Protein AF-A0A835E7N2-F1 (afdb_monomer)

Organism: NCBI:txid1010633

InterPro domains:
  IPR012871 Protein of unknown function DUF1677, Oryza sativa [PF07893] (5-88)

Solvent-accessible surface area (backbone atoms only — not comparable to full-atom values): 5878 Å² total; per-residue (Å²): 134,84,82,80,80,74,84,72,82,80,74,67,93,78,68,67,78,63,79,77,74,74,79,79,89,59,95,53,99,78,67,79,47,71,50,20,37,32,56,50,63,64,100,86,48,48,26,41,37,38,18,34,74,96,70,12,22,32,33,34,36,66,81,81,60,43,76,47,79,76,42,78,54,65,66,99,56,75,45,82,50,73,72,72,77,89,71,80,125

Foldseek 3Di:
DDPPPPPDDDPPPPQDDAPQPPPPPDPPPQGDDFFEWEWDDDPPWTWIWTQTVQAAIWIQIPVVSDIDGPDRHHDPDGYYDYDDPVVPD

Secondary structure (DSSP, 8-state):
------------TTSPPPGGGS--S--STTTT-EEEEEEEE-SS-EEEEEEETTTEEEEEETTTTEEEEEES---SSSEEEE--GGG--

Sequence (89 aa):
MVHRNRKRWHVDDDLPWPPYVDDDGNRGRGAKSVVSYALAGGATSDVICVSTRGRGTYCFDTASRVWSKAGDWALPFSGKVERDRELGI

Radius of gyration: 15.97 Å; Cα contacts (8 Å, |Δi|>4): 124; chains: 1; bounding box: 46×33×40 Å

Structure (mmCIF, N/CA/C/O backbone):
data_AF-A0A835E7N2-F1
#
_entry.id   AF-A0A835E7N2-F1
#
loop_
_atom_site.group_PDB
_atom_site.id
_atom_site.type_symbol
_atom_site.label_atom_id
_atom_site.label_alt_id
_atom_site.label_comp_id
_atom_site.label_asym_id
_atom_site.label_entity_id
_atom_site.label_seq_id
_atom_site.pdbx_PDB_ins_code
_atom_site.Cartn_x
_atom_site.Cartn_y
_atom_site.Cartn_z
_atom_site.occupancy
_atom_site.B_iso_or_equiv
_atom_site.auth_seq_id
_atom_site.auth_comp_id
_atom_site.auth_asym_id
_atom_site.auth_atom_id
_atom_site.pdbx_PDB_model_num
ATOM 1 N N . 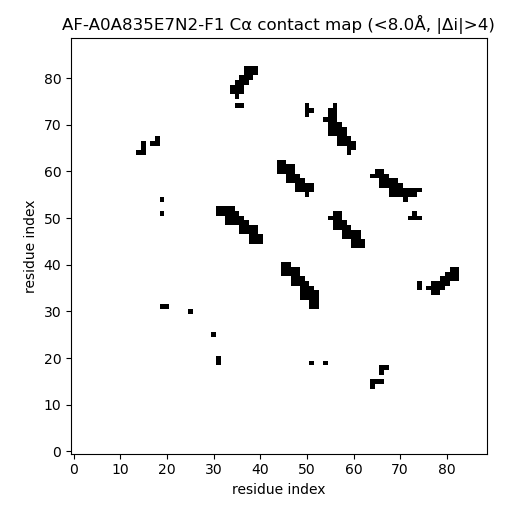MET A 1 1 ? 32.370 -3.969 25.691 1.00 36.94 1 MET A N 1
ATOM 2 C CA . MET A 1 1 ? 31.682 -4.780 24.659 1.00 36.94 1 MET A CA 1
ATOM 3 C C . MET A 1 1 ? 30.326 -4.148 24.376 1.00 36.94 1 MET A C 1
ATOM 5 O O . MET A 1 1 ? 29.510 -4.068 25.283 1.00 36.94 1 MET A O 1
ATOM 9 N N . VAL A 1 2 ? 30.112 -3.611 23.172 1.00 38.72 2 VAL A N 1
ATOM 10 C CA . VAL A 1 2 ? 28.865 -2.915 22.806 1.00 38.72 2 VAL A CA 1
ATOM 11 C C . VAL A 1 2 ? 27.788 -3.956 22.493 1.00 38.72 2 VAL A C 1
ATOM 13 O O . VAL A 1 2 ? 27.902 -4.680 21.506 1.00 38.72 2 VAL A O 1
ATOM 16 N N . HIS A 1 3 ? 26.746 -4.039 23.323 1.00 40.53 3 HIS A N 1
ATOM 17 C CA . HIS A 1 3 ? 25.555 -4.837 23.026 1.00 40.53 3 HIS A CA 1
ATOM 18 C C . HIS A 1 3 ? 24.819 -4.208 21.834 1.00 40.53 3 HIS A C 1
ATOM 20 O O . HIS A 1 3 ? 24.129 -3.198 21.964 1.00 40.53 3 HIS A O 1
ATOM 26 N N . ARG A 1 4 ? 24.972 -4.799 20.645 1.00 48.38 4 ARG A N 1
ATOM 27 C CA . ARG A 1 4 ? 24.148 -4.465 19.478 1.00 48.38 4 ARG A CA 1
ATOM 28 C C . ARG A 1 4 ? 22.765 -5.078 19.677 1.00 48.38 4 ARG A C 1
ATOM 30 O O . ARG A 1 4 ? 22.551 -6.249 19.378 1.00 48.38 4 ARG A O 1
ATOM 37 N N . ASN A 1 5 ? 21.837 -4.281 20.194 1.00 44.59 5 ASN A N 1
ATOM 38 C CA . ASN A 1 5 ? 20.444 -4.661 20.398 1.00 44.59 5 ASN A CA 1
ATOM 39 C C . ASN A 1 5 ? 19.737 -4.770 19.029 1.00 44.59 5 ASN A C 1
ATOM 41 O O . ASN A 1 5 ? 19.172 -3.803 18.517 1.00 44.59 5 ASN A O 1
ATOM 45 N N . ARG A 1 6 ? 19.855 -5.927 18.364 1.00 51.28 6 ARG A N 1
ATOM 46 C CA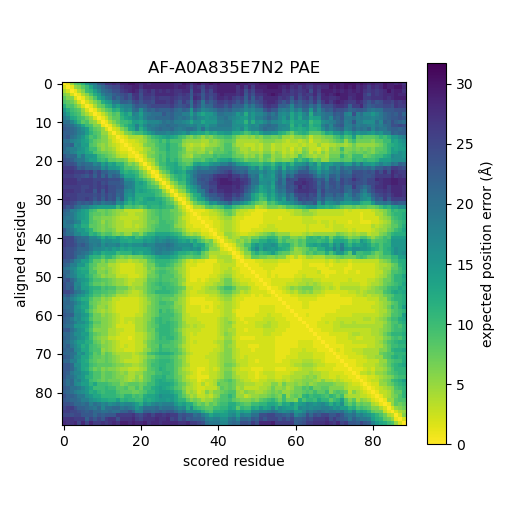 . ARG A 1 6 ? 19.176 -6.198 17.089 1.00 51.28 6 ARG A CA 1
ATOM 47 C C . ARG A 1 6 ? 17.699 -6.436 17.387 1.00 51.28 6 ARG A C 1
ATOM 49 O O . ARG A 1 6 ? 17.313 -7.565 17.665 1.00 51.28 6 ARG A O 1
ATOM 56 N N . LYS A 1 7 ? 16.875 -5.386 17.314 1.00 49.31 7 LYS A N 1
ATOM 57 C CA . LYS A 1 7 ? 15.417 -5.545 17.237 1.00 49.31 7 LYS A CA 1
ATOM 58 C C . LYS A 1 7 ? 15.110 -6.394 16.001 1.00 49.31 7 LYS A C 1
ATOM 60 O O . LYS A 1 7 ? 15.227 -5.920 14.873 1.00 49.31 7 LYS A O 1
ATOM 65 N N . ARG A 1 8 ? 14.835 -7.680 16.207 1.00 52.75 8 ARG A N 1
ATOM 66 C CA . ARG A 1 8 ? 14.391 -8.589 15.155 1.00 52.75 8 ARG A CA 1
ATOM 67 C C . ARG A 1 8 ? 12.881 -8.424 15.071 1.00 52.75 8 ARG A C 1
ATOM 69 O O . ARG A 1 8 ? 12.185 -8.676 16.045 1.00 52.75 8 ARG A O 1
ATOM 76 N N . TRP A 1 9 ? 12.402 -7.937 13.935 1.00 58.16 9 TRP A N 1
ATOM 77 C CA . TRP A 1 9 ? 10.979 -7.933 13.633 1.00 58.16 9 TRP A CA 1
ATOM 78 C C . TRP A 1 9 ? 10.502 -9.388 13.598 1.00 58.16 9 TRP A C 1
ATOM 80 O O . TRP A 1 9 ? 11.072 -10.199 12.865 1.00 58.16 9 TRP A O 1
ATOM 90 N N . HIS A 1 10 ? 9.523 -9.724 14.433 1.00 56.50 10 HIS A N 1
ATOM 91 C CA . HIS A 1 10 ? 8.783 -10.973 14.322 1.00 56.50 10 HIS A CA 1
ATOM 92 C C . HIS A 1 10 ? 7.715 -10.722 13.262 1.00 56.50 10 HIS A C 1
ATOM 94 O O . HIS A 1 10 ? 6.781 -9.964 13.496 1.00 56.50 10 HIS A O 1
ATOM 100 N N . VAL A 1 11 ? 7.928 -11.243 12.057 1.00 57.47 11 VAL A N 1
ATOM 101 C CA . VAL A 1 11 ? 6.824 -11.418 11.114 1.00 57.47 11 VAL A CA 1
ATOM 102 C C . VAL A 1 11 ? 6.109 -12.652 11.636 1.00 57.47 11 VAL A C 1
ATOM 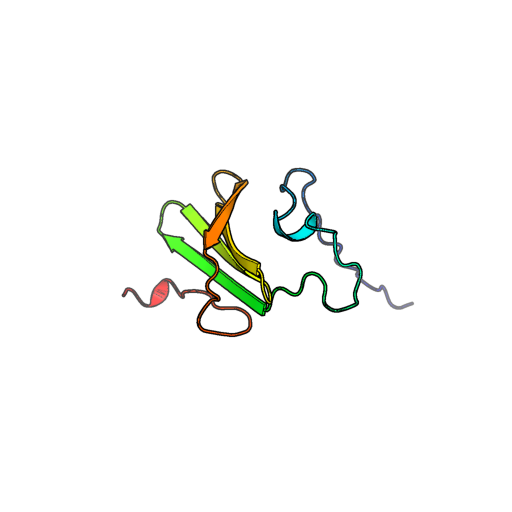104 O O . VAL A 1 11 ? 6.715 -13.720 11.629 1.00 57.47 11 VAL A O 1
ATOM 107 N N . ASP A 1 12 ? 4.909 -12.491 12.195 1.00 56.00 12 ASP A N 1
ATOM 108 C CA . ASP A 1 12 ? 4.062 -13.636 12.520 1.00 56.00 12 ASP A CA 1
ATOM 109 C C . ASP A 1 12 ? 3.944 -14.503 11.259 1.00 56.00 12 ASP A C 1
ATOM 111 O O . ASP A 1 12 ? 3.672 -13.979 10.174 1.00 56.00 12 ASP A O 1
ATOM 115 N N . ASP A 1 13 ? 4.186 -15.809 11.389 1.00 58.22 13 ASP A N 1
ATOM 116 C CA . ASP A 1 13 ? 4.249 -16.769 10.275 1.00 58.22 13 ASP A CA 1
ATOM 117 C C . ASP A 1 13 ? 2.936 -16.861 9.447 1.00 58.22 13 ASP A C 1
ATOM 119 O O . ASP A 1 13 ? 2.895 -17.542 8.425 1.00 58.22 13 ASP A O 1
ATOM 123 N N . ASP A 1 14 ? 1.878 -16.144 9.849 1.00 67.62 14 ASP A N 1
ATOM 124 C CA . ASP A 1 14 ? 0.531 -16.148 9.264 1.00 67.62 14 ASP A CA 1
ATOM 125 C C . ASP A 1 14 ? 0.247 -15.050 8.225 1.00 67.62 14 ASP A C 1
ATOM 127 O O . ASP A 1 14 ? -0.828 -15.059 7.617 1.00 67.62 14 ASP A O 1
ATOM 131 N N . LEU A 1 15 ? 1.123 -14.055 8.031 1.00 72.12 15 LEU A N 1
ATOM 132 C CA . LEU A 1 15 ? 0.803 -12.990 7.074 1.00 72.12 15 LEU A CA 1
ATOM 133 C C . LEU A 1 15 ? 1.007 -13.497 5.638 1.00 72.12 15 LEU A C 1
ATOM 135 O O . LEU A 1 15 ? 2.132 -13.854 5.277 1.00 72.12 15 LEU A O 1
ATOM 139 N N . PRO A 1 16 ? -0.036 -13.511 4.787 1.00 79.88 16 PRO A N 1
ATOM 140 C CA . PRO A 1 16 ? 0.125 -13.992 3.428 1.00 79.88 16 PRO A CA 1
ATOM 141 C C . PRO A 1 16 ? 1.118 -13.120 2.668 1.00 79.88 16 PRO A C 1
ATOM 143 O O . PRO A 1 16 ? 1.144 -11.888 2.803 1.00 79.88 16 PRO A O 1
ATOM 146 N N . TRP A 1 17 ? 1.916 -13.776 1.828 1.00 80.56 17 TRP A N 1
ATOM 147 C CA . TRP A 1 17 ? 2.844 -13.090 0.945 1.00 80.56 17 TRP A CA 1
ATOM 148 C C . TRP A 1 17 ? 2.088 -12.100 0.054 1.00 80.56 17 TRP A C 1
ATOM 150 O O . TRP A 1 17 ? 1.040 -12.444 -0.502 1.00 80.56 17 TRP A O 1
ATOM 160 N N . PRO A 1 18 ? 2.595 -10.866 -0.106 1.00 79.25 18 PRO A N 1
ATOM 161 C CA . PRO A 1 18 ? 1.981 -9.930 -1.023 1.00 79.25 18 PRO A CA 1
ATOM 162 C C . PRO A 1 18 ? 2.009 -10.494 -2.452 1.00 79.25 18 PRO A C 1
ATOM 164 O O . PRO A 1 18 ? 3.058 -10.962 -2.902 1.00 79.25 18 PRO A O 1
ATOM 167 N N . PRO A 1 19 ? 0.908 -10.39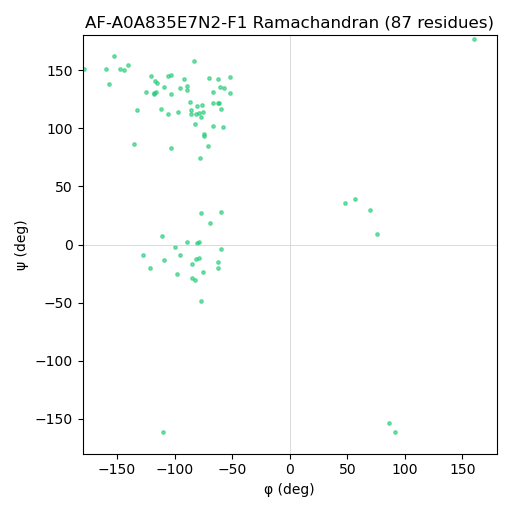2 -3.211 1.00 78.38 19 PRO A N 1
ATOM 168 C CA . PRO A 1 19 ? 0.752 -11.051 -4.513 1.00 78.38 19 PRO A CA 1
ATOM 169 C C . PRO A 1 19 ? 1.769 -10.578 -5.562 1.00 78.38 19 PRO A C 1
ATOM 171 O O . PRO A 1 19 ? 2.060 -11.276 -6.527 1.00 78.38 19 PRO A O 1
ATOM 174 N N . TYR A 1 20 ? 2.366 -9.401 -5.367 1.00 71.69 20 TYR A N 1
ATOM 175 C CA . TYR A 1 20 ? 3.417 -8.866 -6.229 1.00 71.69 20 TYR A CA 1
ATOM 176 C C . TYR A 1 20 ? 4.810 -9.474 -5.970 1.00 71.69 20 TYR A C 1
ATOM 178 O O . TYR A 1 20 ? 5.775 -9.042 -6.603 1.00 71.69 20 TYR A O 1
ATOM 186 N N . VAL A 1 21 ? 4.961 -10.433 -5.051 1.00 68.50 21 VAL A N 1
ATOM 187 C CA . VAL A 1 21 ? 6.246 -11.090 -4.755 1.00 68.50 21 VAL A CA 1
ATOM 188 C C . VAL A 1 21 ? 6.537 -12.270 -5.697 1.00 68.50 21 VAL A C 1
ATOM 190 O O . VAL A 1 21 ? 7.714 -12.474 -6.006 1.00 68.50 21 VAL A O 1
ATOM 193 N N . ASP A 1 22 ? 5.516 -12.950 -6.232 1.00 60.16 22 ASP A N 1
ATOM 194 C CA . ASP A 1 22 ? 5.659 -14.213 -6.993 1.00 60.16 22 ASP A CA 1
ATOM 195 C C . ASP A 1 22 ? 5.625 -14.089 -8.524 1.00 60.16 22 ASP A C 1
ATOM 197 O O . ASP A 1 22 ? 5.825 -15.065 -9.242 1.00 60.16 22 ASP A O 1
ATOM 201 N N . ASP A 1 23 ? 5.424 -12.889 -9.058 1.00 55.38 23 ASP A N 1
ATOM 202 C CA . ASP A 1 23 ? 5.402 -12.649 -10.505 1.00 55.38 23 ASP A CA 1
ATOM 203 C C . ASP A 1 23 ? 6.861 -12.614 -11.042 1.00 55.38 23 ASP A C 1
ATOM 205 O O . ASP A 1 23 ? 7.462 -11.550 -11.227 1.00 55.38 23 ASP A O 1
ATOM 209 N N . ASP A 1 24 ? 7.501 -13.789 -11.136 1.00 54.31 24 ASP A N 1
ATOM 210 C CA . ASP A 1 24 ? 8.899 -14.006 -11.556 1.00 54.31 24 ASP A CA 1
ATOM 211 C C . ASP A 1 24 ? 8.960 -14.522 -13.004 1.00 54.31 24 ASP A C 1
ATOM 213 O O . ASP A 1 24 ? 9.085 -15.713 -13.270 1.00 54.31 24 ASP A O 1
ATOM 217 N N . GLY A 1 25 ? 8.898 -13.596 -13.963 1.00 49.56 25 GLY A N 1
ATOM 218 C CA . GLY A 1 25 ? 9.430 -13.805 -15.318 1.00 49.56 25 GLY A CA 1
ATOM 219 C C . GLY A 1 25 ? 10.690 -12.980 -15.605 1.00 49.56 25 GLY A C 1
ATOM 220 O O . GLY A 1 25 ? 11.387 -13.218 -16.587 1.00 49.56 25 GLY A O 1
ATOM 221 N N . ASN A 1 26 ? 11.006 -11.995 -14.757 1.00 46.59 26 ASN A N 1
ATOM 222 C CA . ASN A 1 26 ? 12.079 -11.039 -15.008 1.00 46.59 26 ASN A CA 1
ATOM 223 C C . ASN A 1 26 ? 12.939 -10.829 -13.755 1.00 46.59 26 ASN A C 1
ATOM 225 O O . ASN A 1 26 ? 12.745 -9.886 -12.990 1.00 46.59 26 ASN A O 1
ATOM 229 N N . ARG A 1 27 ? 13.945 -11.695 -13.589 1.00 46.53 27 ARG A N 1
ATOM 230 C CA . ARG A 1 27 ? 15.018 -11.601 -12.578 1.00 46.53 27 ARG A CA 1
ATOM 231 C C . ARG A 1 27 ? 15.999 -10.439 -12.823 1.00 46.53 27 ARG A C 1
ATOM 233 O O . ARG A 1 27 ? 17.118 -10.441 -12.310 1.00 46.53 27 ARG A O 1
ATOM 240 N N . GLY A 1 28 ? 15.615 -9.442 -13.621 1.00 43.59 28 GLY A N 1
ATOM 241 C CA . GLY A 1 28 ? 16.355 -8.197 -13.770 1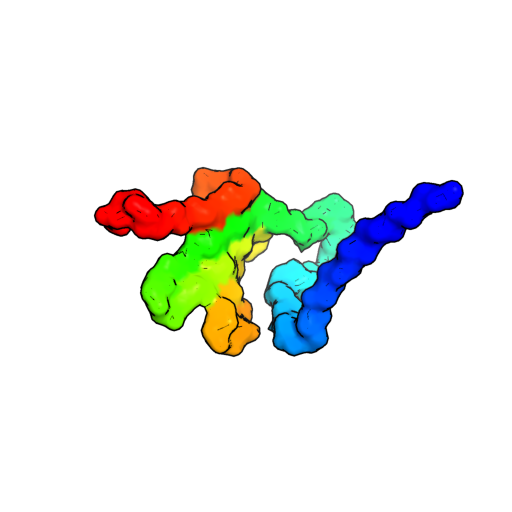.00 43.59 28 GLY A CA 1
ATOM 242 C C . GLY A 1 28 ? 16.267 -7.359 -12.494 1.00 43.59 28 GLY A C 1
ATOM 243 O O . GLY A 1 28 ? 15.228 -7.300 -11.841 1.00 43.59 28 GLY A O 1
ATOM 244 N N . ARG A 1 29 ? 17.358 -6.671 -12.146 1.00 44.59 29 ARG A N 1
ATOM 245 C CA . ARG A 1 29 ? 17.554 -5.791 -10.971 1.00 44.59 29 ARG A CA 1
ATOM 246 C C . ARG A 1 29 ? 16.597 -4.573 -10.862 1.00 44.59 29 ARG A C 1
ATOM 248 O O . ARG A 1 29 ? 16.970 -3.558 -10.289 1.00 44.59 29 ARG A O 1
ATOM 255 N N . GLY A 1 30 ? 15.381 -4.647 -11.404 1.00 48.72 30 GLY A N 1
ATOM 256 C CA . GLY A 1 30 ? 14.280 -3.693 -11.203 1.00 48.72 30 GLY A CA 1
ATOM 257 C C . GLY A 1 30 ? 13.109 -4.266 -10.388 1.00 48.72 30 GLY A C 1
ATOM 258 O O . GLY A 1 30 ? 12.060 -3.634 -10.288 1.00 48.72 30 GLY A O 1
ATOM 259 N N . ALA A 1 31 ? 13.273 -5.472 -9.840 1.00 48.53 31 ALA A N 1
ATOM 260 C CA . ALA A 1 31 ? 12.240 -6.258 -9.183 1.00 48.53 31 ALA A CA 1
ATOM 261 C C . ALA A 1 31 ? 11.733 -5.630 -7.863 1.00 48.53 31 ALA A C 1
ATOM 263 O O . ALA A 1 31 ? 12.512 -5.319 -6.965 1.00 48.53 31 ALA A O 1
ATOM 264 N N . LYS A 1 32 ? 10.402 -5.545 -7.721 1.00 59.41 32 LYS A N 1
ATOM 265 C CA . LYS A 1 32 ? 9.675 -5.519 -6.432 1.00 59.41 32 LYS A CA 1
ATOM 266 C C . LYS A 1 32 ? 9.833 -4.257 -5.562 1.00 59.41 32 LYS A C 1
ATOM 268 O O . LYS A 1 32 ? 9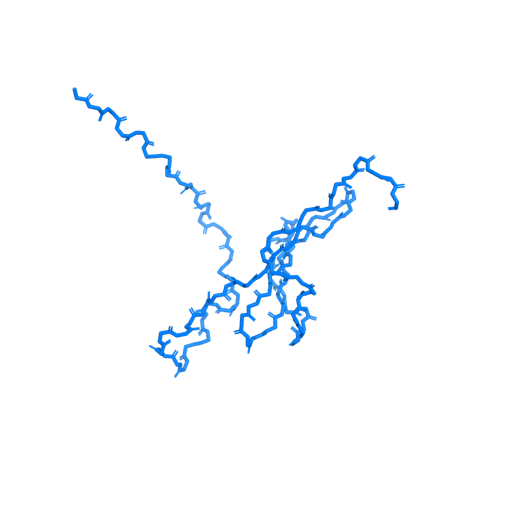.718 -4.337 -4.342 1.00 59.41 32 LYS A O 1
ATOM 273 N N . SER A 1 33 ? 10.053 -3.078 -6.149 1.00 74.38 33 SER A N 1
ATOM 274 C CA . SER A 1 33 ? 10.075 -1.834 -5.362 1.00 74.38 33 SER A CA 1
ATOM 275 C C . SER A 1 33 ? 8.657 -1.326 -5.092 1.00 74.38 33 SER A C 1
ATOM 277 O O . SER A 1 33 ? 7.946 -0.889 -6.003 1.00 74.38 33 SER A O 1
ATOM 279 N N . VAL A 1 34 ? 8.265 -1.373 -3.818 1.00 85.75 34 VAL A N 1
ATOM 280 C CA . VAL A 1 34 ? 7.180 -0.541 -3.292 1.00 85.75 34 VAL A CA 1
ATOM 281 C C . VAL A 1 34 ? 7.606 0.916 -3.445 1.00 85.75 34 VAL A C 1
ATOM 283 O O . VAL A 1 34 ? 8.653 1.308 -2.930 1.00 85.75 34 VAL A O 1
ATOM 286 N N . VAL A 1 35 ? 6.815 1.703 -4.172 1.00 90.06 35 VAL A N 1
ATOM 287 C CA . VAL A 1 35 ? 7.091 3.133 -4.405 1.00 90.06 35 VAL A CA 1
ATOM 288 C C . VAL A 1 35 ? 6.313 4.027 -3.454 1.00 90.06 35 VAL A C 1
ATOM 290 O O . VAL A 1 35 ? 6.739 5.140 -3.154 1.00 90.06 35 VAL A O 1
ATOM 293 N N . SER A 1 36 ? 5.185 3.533 -2.951 1.00 91.81 36 SER A N 1
ATOM 294 C CA . SER A 1 36 ? 4.323 4.277 -2.047 1.00 91.81 36 SER A CA 1
ATOM 295 C C . SER A 1 36 ? 3.416 3.342 -1.271 1.00 91.81 36 SER A C 1
ATOM 297 O O . SER A 1 3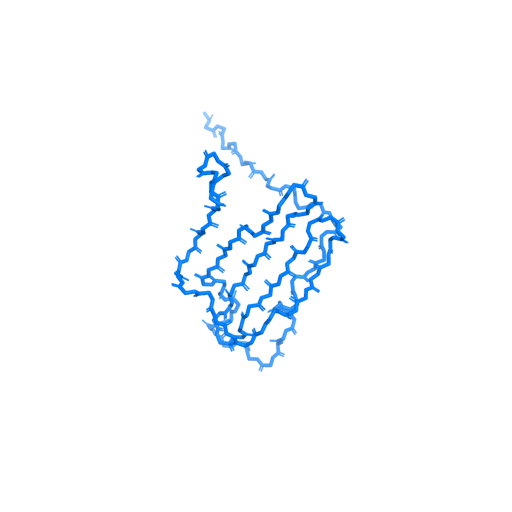6 ? 3.004 2.309 -1.803 1.00 91.81 36 SER A O 1
ATOM 299 N N . TYR A 1 37 ? 3.039 3.737 -0.064 1.00 92.62 37 TYR A N 1
ATOM 300 C CA . TYR A 1 37 ? 2.023 3.038 0.705 1.00 92.62 37 TYR A CA 1
ATOM 301 C C . TYR A 1 37 ? 1.229 3.999 1.583 1.00 92.62 37 TYR A C 1
ATOM 303 O O . TYR A 1 37 ? 1.740 5.037 2.008 1.00 92.62 37 TYR A O 1
ATOM 311 N N . ALA A 1 38 ? -0.023 3.647 1.853 1.00 91.19 38 ALA A N 1
ATOM 312 C CA . ALA A 1 38 ? -0.870 4.395 2.763 1.00 91.19 38 ALA A CA 1
ATOM 313 C C . ALA A 1 38 ? -1.786 3.501 3.581 1.00 91.19 38 ALA A C 1
ATOM 315 O O . ALA A 1 38 ? -2.224 2.450 3.116 1.00 91.19 38 ALA A O 1
ATOM 316 N N . LEU A 1 39 ? -2.095 3.970 4.786 1.00 89.94 39 LEU A N 1
ATOM 317 C CA . LEU A 1 39 ? -3.165 3.422 5.602 1.00 89.94 39 LEU A CA 1
ATOM 318 C C . LEU A 1 39 ? -4.480 4.101 5.202 1.00 89.94 39 LEU A C 1
ATOM 320 O O . LEU A 1 39 ? -4.658 5.302 5.412 1.00 89.94 39 LEU A O 1
ATOM 324 N N . ALA A 1 40 ? -5.384 3.338 4.605 1.00 82.56 40 ALA A N 1
ATOM 325 C CA . ALA A 1 40 ? -6.729 3.748 4.244 1.00 82.56 40 ALA A CA 1
ATOM 326 C C . ALA A 1 40 ? -7.715 2.976 5.124 1.00 82.56 40 ALA A C 1
ATOM 328 O O . ALA A 1 40 ? -7.777 1.758 5.059 1.00 82.56 40 ALA A O 1
ATOM 329 N N . GLY A 1 41 ? -8.483 3.650 5.973 1.00 75.19 41 GLY A N 1
ATOM 330 C CA . GLY A 1 41 ? -9.343 2.925 6.906 1.00 75.19 41 GLY A CA 1
ATOM 331 C C . GLY A 1 41 ? -10.182 3.816 7.800 1.00 75.19 41 GLY A C 1
ATOM 332 O O . GLY A 1 41 ? -9.790 4.938 8.138 1.00 75.19 41 GLY A O 1
ATOM 333 N N . GLY A 1 42 ? -11.340 3.290 8.186 1.00 67.38 42 GLY A N 1
ATOM 334 C CA . GLY A 1 42 ? -12.296 3.923 9.094 1.00 67.38 42 GLY A CA 1
ATOM 335 C C . GLY A 1 42 ? -12.356 3.218 10.449 1.00 67.38 42 GLY A C 1
ATOM 336 O O . GLY A 1 42 ? -11.474 2.448 10.804 1.00 67.38 42 GLY A O 1
ATOM 337 N N . ALA A 1 43 ? -13.427 3.448 11.209 1.00 63.44 43 ALA A N 1
ATOM 338 C CA . ALA A 1 43 ? -13.587 2.903 12.562 1.00 63.44 43 ALA A CA 1
ATOM 339 C C . ALA A 1 43 ? -13.640 1.360 12.647 1.00 63.44 43 ALA A C 1
ATOM 341 O O . ALA A 1 43 ? -13.528 0.817 13.742 1.00 63.44 43 ALA A O 1
ATOM 342 N N . THR A 1 44 ? -13.842 0.657 11.526 1.00 62.91 44 THR A N 1
ATOM 343 C CA . THR A 1 44 ? -14.164 -0.782 11.506 1.00 62.91 44 THR A CA 1
ATOM 344 C C . THR A 1 44 ? -13.180 -1.665 10.737 1.00 62.91 44 THR A C 1
ATOM 346 O O . THR A 1 44 ? -13.160 -2.867 10.982 1.00 62.91 44 THR A O 1
ATOM 349 N N . SER A 1 45 ? -12.371 -1.117 9.826 1.00 69.62 45 SER A N 1
ATOM 350 C CA . SER A 1 45 ? -11.290 -1.855 9.158 1.00 69.62 45 SER A CA 1
ATOM 351 C C . SER A 1 45 ? -10.228 -0.889 8.645 1.00 69.62 45 SER A C 1
ATOM 353 O O . SER A 1 45 ? -10.550 0.170 8.088 1.00 69.62 45 SER A O 1
ATOM 355 N N . ASP A 1 46 ? -8.972 -1.285 8.830 1.00 86.00 46 ASP A N 1
ATOM 356 C CA . ASP A 1 46 ? -7.805 -0.628 8.268 1.00 86.00 46 ASP A CA 1
ATOM 357 C C . ASP A 1 46 ? -7.292 -1.432 7.071 1.00 86.00 46 ASP A C 1
ATOM 359 O O . ASP A 1 46 ? -7.073 -2.643 7.147 1.00 86.00 46 ASP A O 1
ATOM 363 N N . VAL A 1 47 ? -7.084 -0.752 5.952 1.00 91.06 47 VAL A N 1
ATOM 364 C CA . VAL A 1 47 ? -6.559 -1.316 4.713 1.00 91.06 47 VAL A CA 1
ATOM 365 C C . VAL A 1 47 ? -5.236 -0.635 4.400 1.00 91.06 47 VAL A C 1
ATOM 367 O O . VAL A 1 47 ? -5.129 0.588 4.390 1.00 91.06 47 VAL A O 1
ATOM 370 N N . ILE A 1 48 ? -4.202 -1.418 4.124 1.00 91.31 48 ILE A N 1
ATOM 371 C CA . ILE A 1 48 ? -2.910 -0.891 3.691 1.00 91.31 48 ILE A CA 1
ATOM 372 C C . ILE A 1 48 ? -2.861 -0.958 2.168 1.00 91.31 48 ILE A C 1
ATOM 374 O O . ILE A 1 48 ? -2.827 -2.043 1.592 1.00 91.31 48 ILE A O 1
ATOM 378 N N . CYS A 1 49 ? -2.825 0.196 1.512 1.00 92.44 49 CYS A N 1
ATOM 379 C CA . CYS A 1 49 ? -2.630 0.304 0.070 1.00 92.44 49 CYS A CA 1
ATOM 380 C C . CYS A 1 49 ? -1.135 0.400 -0.238 1.00 92.44 49 CYS A C 1
ATOM 382 O O . CYS A 1 49 ? -0.432 1.206 0.367 1.00 92.44 49 CYS A O 1
ATOM 384 N N . VAL A 1 50 ? -0.649 -0.368 -1.207 1.00 92.06 50 VAL A N 1
ATOM 385 C CA . VAL A 1 50 ? 0.759 -0.443 -1.604 1.00 92.06 50 VAL A CA 1
ATOM 386 C C . VAL A 1 50 ? 0.858 -0.334 -3.121 1.00 92.06 50 VAL A C 1
ATOM 388 O O . VAL A 1 50 ? 0.411 -1.231 -3.835 1.00 92.06 50 VAL A O 1
ATOM 391 N N . SER A 1 51 ? 1.483 0.732 -3.625 1.00 91.81 51 SER A N 1
ATOM 392 C CA . SER A 1 51 ? 1.821 0.832 -5.049 1.00 91.81 51 SER A CA 1
ATOM 393 C C . SER A 1 51 ? 3.188 0.235 -5.306 1.00 91.81 51 SER A C 1
ATOM 395 O O . SER A 1 51 ? 4.174 0.520 -4.619 1.00 91.81 51 SER A O 1
ATOM 397 N N . THR A 1 52 ? 3.262 -0.529 -6.380 1.00 88.56 52 THR A N 1
ATOM 398 C CA . THR A 1 52 ? 4.485 -1.160 -6.857 1.00 88.56 52 THR A CA 1
ATOM 399 C C . THR A 1 52 ? 4.853 -0.589 -8.215 1.00 88.56 52 THR A C 1
ATOM 401 O O . THR A 1 52 ? 3.991 -0.342 -9.065 1.00 88.56 52 THR A O 1
ATOM 404 N N . ARG A 1 53 ? 6.150 -0.345 -8.431 1.00 85.00 53 ARG A N 1
ATOM 405 C CA . ARG A 1 53 ? 6.620 0.234 -9.693 1.00 85.00 53 ARG A CA 1
ATOM 406 C C . ARG A 1 53 ? 6.242 -0.680 -10.864 1.00 85.00 53 ARG A C 1
ATOM 408 O O . ARG A 1 53 ? 6.716 -1.808 -10.940 1.00 85.00 53 ARG A O 1
ATOM 415 N N . GLY A 1 54 ? 5.407 -0.176 -11.772 1.00 82.19 54 GLY A N 1
ATOM 416 C CA . GLY A 1 54 ? 5.023 -0.870 -13.006 1.00 82.19 54 GLY A CA 1
ATOM 417 C C . GLY A 1 54 ? 4.018 -2.019 -12.852 1.00 82.19 54 GLY A C 1
ATOM 418 O O . GLY A 1 54 ? 3.815 -2.744 -13.818 1.00 82.19 54 GLY A O 1
ATOM 419 N N . ARG A 1 55 ? 3.406 -2.210 -11.674 1.00 83.12 55 ARG A N 1
ATOM 420 C CA . ARG A 1 55 ? 2.444 -3.306 -11.407 1.00 83.12 55 ARG A CA 1
ATOM 421 C C . ARG A 1 55 ? 1.104 -2.852 -10.821 1.00 83.12 55 ARG A C 1
ATOM 423 O O . ARG A 1 55 ? 0.185 -3.664 -10.716 1.00 83.12 55 ARG A O 1
ATOM 430 N N . GLY A 1 56 ? 1.003 -1.579 -10.445 1.00 89.25 56 GLY A N 1
ATOM 431 C CA . GLY A 1 56 ? -0.202 -0.991 -9.869 1.00 89.25 56 GLY A CA 1
ATOM 432 C C . GLY A 1 56 ? -0.245 -1.055 -8.344 1.00 89.25 56 GLY A C 1
ATOM 433 O O . GLY A 1 56 ? 0.783 -1.227 -7.675 1.00 89.25 56 GLY A O 1
ATOM 434 N N . THR A 1 57 ? -1.450 -0.896 -7.807 1.00 92.56 57 THR A N 1
ATOM 435 C CA . THR A 1 57 ? -1.734 -0.789 -6.375 1.00 92.56 57 THR A CA 1
ATOM 436 C C . THR A 1 57 ? -2.435 -2.041 -5.858 1.00 92.56 57 THR A C 1
ATOM 438 O O . THR A 1 57 ? -3.378 -2.543 -6.472 1.00 92.56 57 THR A O 1
ATOM 441 N N . TYR A 1 58 ? -1.986 -2.526 -4.703 1.00 92.12 58 TYR A N 1
ATOM 442 C CA . TYR A 1 58 ? -2.543 -3.665 -3.977 1.00 92.12 58 TYR A CA 1
ATOM 443 C C . TYR A 1 58 ? -2.994 -3.228 -2.588 1.00 92.12 58 TYR A C 1
ATOM 445 O O . TYR A 1 58 ? -2.350 -2.384 -1.973 1.00 92.12 58 TYR A O 1
ATOM 453 N N . CYS A 1 59 ? -4.071 -3.817 -2.089 1.00 92.31 59 CYS A N 1
ATOM 454 C CA . CYS A 1 59 ? -4.644 -3.524 -0.785 1.00 92.31 59 CYS A CA 1
ATOM 455 C C . CYS A 1 59 ? -4.563 -4.754 0.111 1.00 92.31 59 CYS A C 1
ATOM 457 O O . CYS A 1 59 ? -4.973 -5.839 -0.300 1.00 92.31 59 CYS A O 1
ATOM 459 N N . PHE A 1 60 ? -4.069 -4.568 1.330 1.00 91.44 60 PHE A N 1
ATOM 460 C CA . PHE A 1 60 ? -4.110 -5.559 2.394 1.00 91.44 60 PHE A CA 1
ATOM 461 C C . PHE A 1 60 ? -5.156 -5.151 3.422 1.00 91.44 60 PHE A C 1
ATOM 463 O O . PHE A 1 60 ? -4.982 -4.144 4.105 1.00 91.44 60 PHE A O 1
ATOM 470 N N . ASP A 1 61 ? -6.236 -5.916 3.525 1.00 89.81 61 ASP A N 1
ATOM 471 C CA . ASP A 1 61 ? -7.231 -5.722 4.575 1.00 89.81 61 ASP A CA 1
ATOM 472 C C . ASP A 1 61 ? -6.720 -6.369 5.869 1.00 89.81 61 ASP A C 1
ATOM 474 O O . ASP A 1 61 ? -6.449 -7.569 5.920 1.00 89.81 61 ASP A O 1
ATOM 478 N N . THR A 1 62 ? -6.541 -5.560 6.913 1.00 86.25 62 THR A N 1
ATOM 479 C CA . THR A 1 62 ? -5.916 -6.009 8.169 1.00 86.25 62 THR A CA 1
ATOM 480 C C . THR A 1 62 ? -6.837 -6.874 9.028 1.00 86.25 62 THR A C 1
ATOM 482 O O . THR A 1 62 ? -6.338 -7.676 9.819 1.00 86.25 62 THR A O 1
ATOM 485 N N . ALA A 1 63 ? -8.158 -6.757 8.856 1.00 87.06 63 ALA A N 1
ATOM 486 C CA . ALA A 1 63 ? -9.145 -7.529 9.604 1.00 87.06 63 ALA A CA 1
ATOM 487 C C . ALA A 1 63 ? -9.247 -8.967 9.075 1.00 87.06 63 ALA A C 1
ATOM 489 O O . ALA A 1 63 ? -9.183 -9.927 9.839 1.00 87.06 63 ALA A O 1
ATOM 490 N N . SER A 1 64 ? -9.366 -9.114 7.757 1.00 87.75 64 SER A N 1
ATOM 491 C CA . SER A 1 64 ? -9.438 -10.400 7.057 1.00 87.75 64 SER A CA 1
ATOM 492 C C . SER A 1 64 ? -8.067 -11.005 6.758 1.00 87.75 64 SER A C 1
ATOM 494 O O . SER A 1 64 ? -7.980 -12.196 6.474 1.00 87.75 64 SER A O 1
ATOM 496 N N . ARG A 1 65 ? -6.997 -10.202 6.836 1.00 87.56 65 ARG A N 1
ATOM 497 C CA . ARG A 1 65 ? -5.623 -10.561 6.454 1.00 87.56 65 ARG A CA 1
ATOM 498 C C . ARG A 1 65 ? -5.516 -11.034 5.006 1.00 87.56 65 ARG A C 1
ATOM 500 O O . ARG A 1 65 ? -4.772 -11.963 4.715 1.00 87.56 65 ARG A O 1
ATOM 507 N N . VAL A 1 66 ? -6.241 -10.400 4.087 1.00 88.38 66 VAL A N 1
ATOM 508 C CA . VAL A 1 66 ? -6.263 -10.778 2.665 1.00 88.38 66 VAL A CA 1
ATOM 509 C C . VAL A 1 66 ? -5.708 -9.657 1.792 1.00 88.38 66 VAL A C 1
ATOM 511 O O . VAL A 1 66 ? -5.978 -8.476 2.009 1.00 88.38 66 VAL A O 1
ATOM 514 N N . TRP A 1 67 ? -4.948 -10.046 0.766 1.00 90.75 67 TRP A N 1
ATOM 515 C CA . TRP A 1 67 ? -4.502 -9.153 -0.299 1.00 90.75 67 TRP A CA 1
ATOM 516 C C . TRP A 1 67 ? -5.478 -9.141 -1.476 1.00 90.75 67 TRP A C 1
ATOM 518 O O . TRP A 1 67 ? -5.982 -10.177 -1.901 1.00 90.75 67 TRP A O 1
ATOM 528 N N . SER A 1 68 ? -5.663 -7.970 -2.075 1.00 90.44 68 SER A N 1
ATOM 529 C CA . SER A 1 68 ? -6.387 -7.788 -3.335 1.00 90.44 68 SER A CA 1
ATOM 530 C C . SER A 1 68 ? -5.684 -6.753 -4.216 1.00 90.44 68 SER A C 1
ATOM 532 O O . SER A 1 68 ? -4.949 -5.898 -3.721 1.00 90.44 68 SER A O 1
ATOM 534 N N . LYS A 1 69 ? -5.869 -6.820 -5.539 1.00 92.06 69 LYS A N 1
ATOM 535 C CA . LYS A 1 69 ? -5.374 -5.782 -6.456 1.00 92.06 69 LYS A CA 1
ATOM 536 C C . LYS A 1 69 ? -6.419 -4.672 -6.557 1.00 92.06 69 LYS A C 1
ATOM 538 O O . LYS A 1 69 ? -7.549 -4.936 -6.949 1.00 92.06 69 LYS A O 1
ATOM 543 N N . ALA A 1 70 ? -6.031 -3.444 -6.229 1.00 91.81 70 ALA A N 1
ATOM 544 C CA . ALA A 1 70 ? -6.901 -2.273 -6.315 1.00 91.81 70 ALA A CA 1
ATOM 545 C C . ALA A 1 70 ? -6.969 -1.698 -7.738 1.00 91.81 70 ALA A C 1
ATOM 547 O O . ALA A 1 70 ? -7.985 -1.130 -8.134 1.00 91.81 70 ALA A O 1
ATOM 548 N N . GLY A 1 71 ? -5.891 -1.838 -8.516 1.00 91.69 71 GLY A N 1
ATOM 549 C CA . GLY A 1 71 ? -5.860 -1.458 -9.929 1.00 91.69 71 GLY A CA 1
ATOM 550 C C . GLY A 1 71 ? -4.450 -1.257 -10.479 1.00 91.69 71 GLY A C 1
ATOM 551 O O . GLY A 1 71 ? -3.470 -1.342 -9.744 1.00 91.69 71 GLY A O 1
ATOM 552 N N . ASP A 1 72 ? -4.350 -0.973 -11.779 1.00 92.06 72 ASP A N 1
ATOM 553 C CA . ASP A 1 72 ? -3.080 -0.705 -12.482 1.00 92.06 72 ASP A CA 1
ATOM 554 C C . ASP A 1 72 ? -2.557 0.732 -12.302 1.00 92.06 72 ASP A C 1
ATOM 556 O O . ASP A 1 72 ? -1.509 1.101 -12.831 1.00 92.06 72 ASP A O 1
ATOM 560 N N . TRP A 1 73 ? -3.268 1.552 -11.529 1.00 92.19 73 TRP A N 1
ATOM 561 C CA . TRP A 1 73 ? -2.863 2.907 -11.175 1.00 92.19 73 TRP A CA 1
ATOM 562 C C . TRP A 1 73 ? -1.889 2.908 -9.986 1.00 92.19 73 TRP A C 1
ATOM 564 O O . TRP A 1 73 ? -1.834 1.963 -9.195 1.00 92.19 73 TRP A O 1
ATOM 574 N N . ALA A 1 74 ? -1.115 3.986 -9.856 1.00 89.81 74 ALA A N 1
ATOM 575 C CA . ALA A 1 74 ? -0.246 4.238 -8.710 1.00 89.81 74 ALA A CA 1
ATOM 576 C C . ALA A 1 74 ? -0.843 5.336 -7.824 1.00 89.81 74 ALA A C 1
ATOM 578 O O . ALA A 1 74 ? -1.452 6.279 -8.332 1.00 89.81 74 ALA A O 1
ATOM 579 N N . LEU A 1 75 ? -0.655 5.224 -6.508 1.00 89.75 75 LEU A N 1
ATOM 580 C CA . LEU A 1 75 ? -0.972 6.302 -5.570 1.00 89.75 75 LEU A CA 1
ATOM 581 C C . LEU A 1 75 ? -0.308 7.620 -6.025 1.00 89.75 75 LEU A C 1
ATOM 583 O O . LEU A 1 75 ? 0.820 7.598 -6.527 1.00 89.75 75 LEU A O 1
ATOM 587 N N . PRO A 1 76 ? -0.966 8.776 -5.833 1.00 89.19 76 PRO A N 1
ATOM 588 C CA . PRO A 1 76 ? -0.511 10.066 -6.356 1.00 89.19 76 PRO A CA 1
ATOM 589 C C . PRO A 1 76 ? 0.650 10.684 -5.547 1.00 89.19 76 PRO A C 1
ATOM 591 O O . PRO A 1 76 ? 0.798 11.900 -5.493 1.00 89.19 76 PRO A O 1
ATOM 594 N N . PHE A 1 77 ? 1.463 9.865 -4.878 1.00 88.88 77 PHE A N 1
ATOM 595 C CA . PHE A 1 77 ? 2.607 10.282 -4.068 1.00 88.88 77 PHE A CA 1
ATOM 596 C C . PHE A 1 77 ? 3.658 9.171 -4.011 1.00 88.88 77 PHE A C 1
ATOM 598 O O . PHE A 1 77 ? 3.371 8.007 -4.276 1.00 88.88 77 PHE A O 1
ATOM 605 N N . SER A 1 78 ? 4.886 9.532 -3.637 1.00 88.56 78 SER A N 1
ATOM 606 C CA . SER A 1 78 ? 5.952 8.577 -3.305 1.00 88.56 78 SER A CA 1
ATOM 607 C C . SER A 1 78 ? 6.118 8.491 -1.787 1.00 88.56 78 SER A C 1
ATOM 609 O O . SER A 1 78 ? 5.978 9.498 -1.097 1.00 88.56 78 SER A O 1
ATOM 611 N N . GLY A 1 79 ? 6.461 7.316 -1.260 1.00 86.06 79 GLY A N 1
ATOM 612 C CA . GLY A 1 79 ? 6.681 7.114 0.177 1.00 86.06 79 GLY A CA 1
ATOM 613 C C . GLY A 1 79 ? 5.411 6.805 0.980 1.00 86.06 79 GLY A C 1
ATOM 614 O O . GLY A 1 79 ? 4.463 6.219 0.459 1.00 86.06 79 GLY A O 1
ATOM 615 N N . LYS A 1 80 ? 5.429 7.135 2.275 1.00 86.69 80 LYS A N 1
ATOM 616 C CA . LYS A 1 80 ? 4.364 6.818 3.239 1.00 86.69 80 LYS A CA 1
ATOM 617 C C . LYS A 1 80 ? 3.390 7.981 3.390 1.00 86.69 80 LYS A C 1
ATOM 619 O O . LYS A 1 80 ? 3.830 9.105 3.613 1.00 86.69 80 LYS A O 1
ATOM 624 N N . VAL A 1 81 ? 2.096 7.685 3.388 1.00 82.62 81 VAL A N 1
ATOM 625 C CA . VAL A 1 81 ? 1.045 8.594 3.865 1.00 82.62 81 VAL A CA 1
ATOM 626 C C . VAL A 1 81 ? 0.223 7.894 4.938 1.00 82.62 81 VAL A C 1
ATOM 628 O O . VAL A 1 81 ? -0.234 6.769 4.759 1.00 82.62 81 VAL A O 1
ATOM 631 N N . GLU A 1 82 ? 0.009 8.574 6.054 1.00 74.50 82 GLU A N 1
ATOM 632 C CA . GLU A 1 82 ? -0.954 8.164 7.071 1.00 74.50 82 GLU A CA 1
ATOM 633 C C . GLU A 1 82 ? -2.011 9.253 7.172 1.00 74.50 82 GLU A C 1
ATOM 635 O O . GLU A 1 82 ? -1.685 10.439 7.237 1.00 74.50 82 GLU A O 1
ATOM 640 N N . ARG A 1 83 ? -3.285 8.854 7.132 1.00 68.06 83 ARG A N 1
ATOM 641 C CA . ARG A 1 83 ? -4.381 9.778 7.402 1.00 68.06 83 ARG A CA 1
ATOM 642 C C . ARG A 1 83 ? -4.427 10.010 8.907 1.00 68.06 83 ARG A C 1
ATOM 644 O O . ARG A 1 83 ? -4.734 9.086 9.657 1.00 68.06 83 ARG A O 1
ATOM 651 N N . ASP A 1 84 ? -4.141 11.234 9.328 1.00 66.69 84 ASP A N 1
ATOM 652 C CA . ASP A 1 84 ? -4.364 11.655 10.704 1.00 66.69 84 AS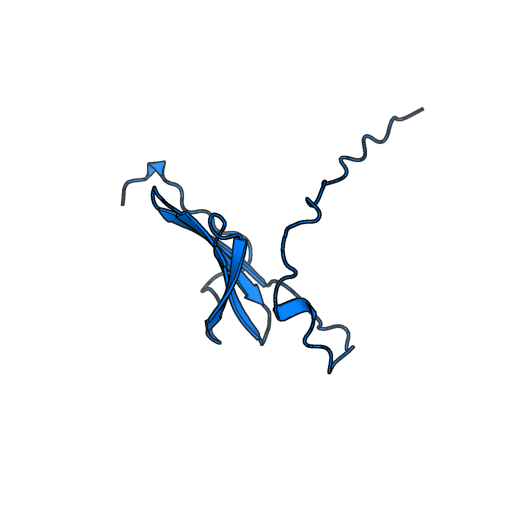P A CA 1
ATOM 653 C C . ASP A 1 84 ? -5.876 11.684 10.991 1.00 66.69 84 ASP A C 1
ATOM 655 O O . ASP A 1 84 ? -6.646 12.324 10.269 1.00 66.69 84 ASP A O 1
ATOM 659 N N . ARG A 1 85 ? -6.319 10.917 11.994 1.00 61.53 85 ARG A N 1
ATOM 660 C CA . ARG A 1 85 ? -7.740 10.830 12.372 1.00 61.53 85 ARG A CA 1
ATOM 661 C C . ARG A 1 85 ? -8.188 11.994 13.260 1.00 61.53 85 ARG A C 1
ATOM 663 O O . ARG A 1 85 ? -9.393 12.163 13.426 1.00 61.53 85 ARG A O 1
ATOM 670 N N . GLU A 1 86 ? -7.273 12.800 13.798 1.00 63.06 86 GLU A N 1
ATOM 671 C CA . GLU A 1 86 ? -7.603 13.922 14.687 1.00 63.06 86 GLU A CA 1
ATOM 672 C C . GLU A 1 86 ? -8.107 15.152 13.917 1.00 63.06 86 GLU A C 1
ATOM 674 O O . GLU A 1 86 ? -8.688 16.056 14.513 1.00 63.06 86 GLU A O 1
ATOM 679 N N . LEU A 1 87 ? -7.971 15.169 12.585 1.00 58.81 87 LEU A N 1
ATOM 680 C CA . LEU A 1 87 ? -8.414 16.287 11.746 1.00 58.81 87 LEU A CA 1
ATOM 681 C C . LEU A 1 87 ? -9.865 16.219 11.246 1.00 58.81 87 LEU A C 1
ATOM 683 O O . LEU A 1 87 ? -10.277 17.134 10.543 1.00 58.81 87 LEU A O 1
ATOM 687 N N . GLY A 1 88 ? -10.656 15.207 11.622 1.00 54.88 88 GLY A N 1
ATOM 688 C CA . GLY A 1 88 ? -12.127 15.263 11.554 1.00 54.88 88 GLY A CA 1
ATOM 689 C C . GLY A 1 88 ? -12.766 15.760 10.244 1.00 54.88 88 GLY A C 1
ATOM 690 O O . GLY A 1 88 ? -13.788 16.440 10.316 1.00 54.88 88 GLY A O 1
ATOM 691 N N . ILE A 1 89 ? -12.188 15.450 9.074 1.00 50.16 89 ILE A N 1
ATOM 692 C CA . ILE A 1 89 ? -12.810 15.723 7.761 1.00 50.16 89 ILE A CA 1
ATOM 693 C C . ILE A 1 89 ? -13.488 14.493 7.163 1.00 50.16 89 ILE A C 1
ATOM 695 O O . ILE A 1 89 ? -12.916 13.373 7.256 1.00 50.16 89 ILE A O 1
#

Mean predicted aligned error: 11.02 Å

pLDDT: mean 73.59, std 17.37, range [36.94, 92.62]

Nearest PDB structures (foldseek):
  7wb4-assembly1_E  TM=6.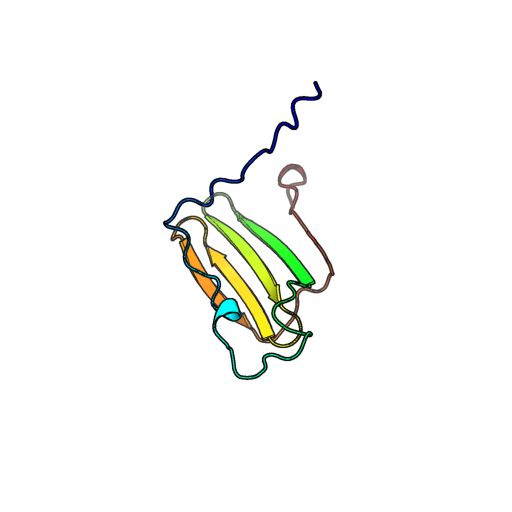484E-01  e=1.721E+00  Xenopus laevis
  4a2l-assembly2_D  TM=6.006E-01  e=9.891E-01  Bacteroides thetaiotaomicron VPI-5482
  8asv-assembly1_B  TM=4.713E-01  e=2.202E+00  Saccharomyces cerevisiae
  8h7g-assembly1_A  TM=6.493E-01  e=6.272E+00  Homo sapiens